Protein AF-A0A8J7JZR2-F1 (afdb_monomer)

Structure (mmCIF, N/CA/C/O backbone):
data_AF-A0A8J7JZR2-F1
#
_entry.id   AF-A0A8J7JZR2-F1
#
loop_
_atom_site.group_PDB
_atom_site.id
_atom_site.type_symbol
_atom_site.label_atom_id
_atom_site.label_alt_id
_atom_site.label_comp_id
_atom_site.label_asym_id
_atom_site.label_entity_id
_atom_site.label_seq_id
_atom_site.pdbx_PDB_ins_code
_atom_site.Cartn_x
_atom_site.Cartn_y
_atom_site.Cartn_z
_atom_site.occupancy
_atom_site.B_iso_or_equiv
_atom_site.auth_seq_id
_atom_site.auth_comp_id
_atom_site.auth_asym_id
_atom_site.auth_atom_id
_atom_site.pdbx_PDB_model_num
ATOM 1 N N . MET A 1 1 ? -11.234 -4.033 -10.566 1.00 88.25 1 MET A N 1
ATOM 2 C CA . MET A 1 1 ? -11.340 -2.777 -11.343 1.00 88.25 1 MET A CA 1
ATOM 3 C C . MET A 1 1 ? -9.993 -2.448 -11.965 1.00 88.25 1 MET A C 1
ATOM 5 O O . MET A 1 1 ? -9.024 -3.111 -11.609 1.00 88.25 1 MET A O 1
ATOM 9 N N . ALA A 1 2 ? -9.945 -1.482 -12.885 1.00 89.69 2 ALA A N 1
ATOM 10 C CA . ALA A 1 2 ? -8.703 -0.967 -13.452 1.00 89.69 2 ALA A CA 1
ATOM 11 C C . ALA A 1 2 ? -8.619 0.549 -13.237 1.00 89.69 2 ALA A C 1
ATOM 13 O O . ALA A 1 2 ? -9.636 1.226 -13.384 1.00 89.69 2 ALA A O 1
ATOM 14 N N . LEU A 1 3 ? -7.435 1.037 -12.875 1.00 89.75 3 LEU A N 1
ATOM 15 C CA . LEU A 1 3 ? -7.127 2.439 -12.586 1.00 89.75 3 LEU A CA 1
ATOM 16 C C . LEU A 1 3 ? -5.833 2.816 -13.311 1.00 89.75 3 LEU A C 1
ATOM 18 O O . LEU A 1 3 ? -4.966 1.962 -13.494 1.00 89.75 3 LEU A O 1
ATOM 22 N N . THR A 1 4 ? -5.704 4.071 -13.721 1.00 90.94 4 THR A N 1
ATOM 23 C CA . THR A 1 4 ? -4.467 4.623 -14.284 1.00 90.94 4 THR A CA 1
ATOM 24 C C . THR A 1 4 ? -4.113 5.859 -13.477 1.00 90.94 4 THR A C 1
ATOM 26 O O . THR A 1 4 ? -5.012 6.631 -13.163 1.00 90.94 4 THR A O 1
ATOM 29 N N . GLY A 1 5 ? -2.835 6.037 -13.159 1.00 91.50 5 GLY A N 1
ATOM 30 C CA . GLY A 1 5 ? -2.363 7.201 -12.412 1.00 91.50 5 GLY A CA 1
ATOM 31 C C . GLY A 1 5 ? -0.845 7.242 -12.304 1.00 91.50 5 GLY A C 1
ATOM 32 O O . GLY A 1 5 ? -0.153 6.334 -12.793 1.00 91.50 5 GLY A O 1
ATOM 33 N N . GLU A 1 6 ? -0.331 8.292 -11.680 1.00 93.50 6 GLU A N 1
ATOM 34 C CA . GLU A 1 6 ? 1.096 8.490 -11.434 1.00 93.50 6 GLU A CA 1
ATOM 35 C C . GLU A 1 6 ? 1.496 7.940 -10.066 1.00 93.50 6 GLU A C 1
ATOM 37 O O . GLU A 1 6 ? 0.805 8.120 -9.069 1.00 93.50 6 GLU A O 1
ATOM 42 N N . ILE A 1 7 ? 2.611 7.208 -10.011 1.00 94.88 7 ILE A N 1
ATOM 43 C CA . ILE A 1 7 ? 3.109 6.679 -8.739 1.00 94.88 7 ILE A CA 1
ATOM 44 C C . ILE A 1 7 ? 3.778 7.784 -7.927 1.00 94.88 7 ILE A C 1
ATOM 46 O O . ILE A 1 7 ? 4.761 8.378 -8.380 1.00 94.88 7 ILE A O 1
ATOM 50 N N . GLU A 1 8 ? 3.351 7.917 -6.676 1.00 94.56 8 GLU A N 1
ATOM 51 C CA . GLU A 1 8 ? 3.923 8.818 -5.682 1.00 94.56 8 GLU A CA 1
ATOM 52 C C . GLU A 1 8 ? 4.269 8.100 -4.361 1.00 94.56 8 GLU A C 1
ATOM 54 O O . GLU A 1 8 ? 4.003 6.908 -4.162 1.00 94.56 8 GLU A O 1
ATOM 59 N N . ASN A 1 9 ? 4.955 8.817 -3.463 1.00 94.00 9 ASN A N 1
ATOM 60 C CA . ASN A 1 9 ? 5.207 8.441 -2.062 1.00 94.00 9 ASN A CA 1
ATOM 61 C C . ASN A 1 9 ? 5.652 6.979 -1.831 1.00 94.00 9 ASN A C 1
ATOM 63 O O . ASN A 1 9 ? 5.234 6.313 -0.879 1.00 94.00 9 ASN A O 1
ATOM 67 N N . ILE A 1 10 ? 6.542 6.465 -2.688 1.00 95.69 10 ILE A N 1
ATOM 68 C CA . ILE A 1 10 ? 6.998 5.069 -2.644 1.00 95.69 10 ILE A CA 1
ATOM 69 C C . ILE A 1 10 ? 7.716 4.777 -1.322 1.00 95.69 10 ILE A C 1
ATOM 71 O O . ILE A 1 10 ? 8.843 5.220 -1.092 1.00 95.69 10 ILE A O 1
ATOM 75 N N . LYS A 1 11 ? 7.111 3.938 -0.477 1.00 92.62 11 LYS A N 1
ATOM 76 C CA . LYS A 1 11 ? 7.779 3.371 0.705 1.00 92.62 11 LYS A CA 1
ATOM 77 C C . LYS A 1 11 ? 8.623 2.164 0.315 1.00 92.62 11 LYS A C 1
ATOM 79 O O . LYS A 1 11 ? 9.736 1.991 0.805 1.00 92.62 11 LYS A O 1
ATOM 84 N N . ASN A 1 12 ? 8.080 1.304 -0.546 1.00 91.75 12 ASN A N 1
ATOM 85 C CA . ASN A 1 12 ? 8.749 0.140 -1.133 1.00 91.75 12 ASN A CA 1
ATOM 86 C C . ASN A 1 12 ? 7.920 -0.390 -2.329 1.00 91.75 12 ASN A C 1
ATOM 88 O O . ASN A 1 12 ? 6.796 0.060 -2.531 1.00 91.75 12 ASN A O 1
ATOM 92 N N . PRO A 1 13 ? 8.396 -1.385 -3.106 1.00 91.56 13 PRO A N 1
ATOM 93 C CA . PRO A 1 13 ? 7.649 -1.894 -4.265 1.00 91.56 13 PRO A CA 1
ATOM 94 C C . PRO A 1 13 ? 6.250 -2.469 -3.972 1.00 91.56 13 PRO A C 1
ATOM 96 O O . PRO A 1 13 ? 5.477 -2.691 -4.905 1.00 91.56 13 PRO A O 1
ATOM 99 N N . LYS A 1 14 ? 5.926 -2.742 -2.700 1.00 93.88 14 LYS A N 1
ATOM 100 C CA . LYS A 1 14 ? 4.610 -3.214 -2.250 1.00 93.88 14 LYS A CA 1
ATOM 101 C C . LYS A 1 14 ? 3.699 -2.103 -1.730 1.00 93.88 14 LYS A C 1
ATOM 103 O O . LYS A 1 14 ? 2.556 -2.408 -1.412 1.00 93.88 14 LYS A O 1
ATOM 108 N N . MET A 1 15 ? 4.195 -0.876 -1.570 1.00 95.00 15 MET A N 1
ATOM 109 C CA . MET A 1 15 ? 3.468 0.205 -0.907 1.00 95.00 15 MET A CA 1
ATOM 110 C C . MET A 1 15 ? 3.888 1.571 -1.448 1.00 95.00 15 MET A C 1
ATOM 112 O O . MET A 1 15 ? 5.029 2.005 -1.259 1.00 95.00 15 MET A O 1
ATOM 116 N N . PHE A 1 16 ? 2.945 2.229 -2.104 1.00 96.31 16 PHE A N 1
ATOM 117 C CA . PHE A 1 16 ? 3.076 3.542 -2.729 1.00 96.31 16 PHE A CA 1
ATOM 118 C C . PHE A 1 16 ? 1.693 4.194 -2.798 1.00 96.31 16 PHE A C 1
ATOM 120 O O . PHE A 1 16 ? 0.691 3.521 -2.535 1.00 96.31 16 PHE A O 1
ATOM 127 N N . THR A 1 17 ? 1.635 5.475 -3.140 1.00 95.69 17 THR A N 1
ATOM 128 C CA . THR A 1 17 ? 0.374 6.130 -3.485 1.00 95.69 17 THR A CA 1
ATOM 129 C C . THR A 1 17 ? 0.243 6.278 -4.992 1.00 95.69 17 THR A C 1
ATOM 131 O O . THR A 1 17 ? 1.228 6.204 -5.734 1.00 95.69 17 THR A O 1
ATOM 134 N N . LEU A 1 18 ? -0.995 6.395 -5.448 1.00 93.88 18 LEU A N 1
ATOM 135 C CA . LEU A 1 18 ? -1.333 6.704 -6.822 1.00 93.88 18 LEU A CA 1
ATOM 136 C C . LEU A 1 18 ? -2.031 8.059 -6.827 1.00 93.88 18 LEU A C 1
ATOM 138 O O . LEU A 1 18 ? -3.101 8.179 -6.227 1.00 93.88 18 LEU A O 1
ATOM 142 N N . ASP A 1 19 ? -1.421 9.033 -7.490 1.00 91.50 19 ASP A N 1
ATOM 143 C CA . ASP A 1 19 ? -2.118 10.250 -7.882 1.00 91.50 19 ASP A CA 1
ATOM 144 C C . ASP A 1 19 ? -3.012 9.900 -9.078 1.00 91.50 19 ASP A C 1
ATOM 146 O O . ASP A 1 19 ? -2.557 9.363 -10.099 1.00 91.50 19 ASP A O 1
ATOM 150 N N . GLU A 1 20 ? -4.313 10.086 -8.896 1.00 78.12 20 GLU A N 1
ATOM 151 C CA . GLU A 1 20 ? -5.336 9.741 -9.872 1.00 78.12 20 GLU A CA 1
ATOM 152 C C . GLU A 1 20 ? -5.899 11.020 -10.461 1.00 78.12 20 GLU A C 1
ATOM 154 O O . GLU A 1 20 ? -6.505 11.806 -9.743 1.00 78.12 20 GLU A O 1
ATOM 159 N N . ASP A 1 21 ? -5.803 11.169 -11.781 1.00 66.31 21 ASP A N 1
ATOM 160 C CA . ASP A 1 21 ? -6.185 12.426 -12.424 1.00 66.31 21 ASP A CA 1
ATOM 161 C C . ASP A 1 21 ? -7.646 12.853 -12.160 1.00 66.31 21 ASP A C 1
ATOM 163 O O . ASP A 1 21 ? -7.908 14.044 -12.235 1.00 66.31 21 ASP A O 1
ATOM 167 N N . ASP A 1 22 ? -8.601 11.947 -11.856 1.00 58.50 22 ASP A N 1
ATOM 168 C CA . ASP A 1 22 ? -10.032 12.327 -11.764 1.00 58.50 22 ASP A CA 1
ATOM 169 C C . ASP A 1 22 ? -11.014 11.319 -11.089 1.00 58.50 22 ASP A C 1
ATOM 171 O O . ASP A 1 22 ? -12.234 11.514 -11.153 1.00 58.50 22 ASP A O 1
ATOM 175 N N . LEU A 1 23 ? -10.575 10.198 -10.487 1.00 60.81 23 LEU A N 1
ATOM 176 C CA . LEU A 1 23 ? -11.498 9.077 -10.176 1.00 60.81 23 LEU A CA 1
ATOM 177 C C . LEU A 1 23 ? -11.986 8.964 -8.722 1.00 60.81 23 LEU A C 1
ATOM 179 O O . LEU A 1 23 ? -13.127 8.532 -8.522 1.00 60.81 23 LEU A O 1
ATOM 183 N N . LEU A 1 24 ? -11.178 9.327 -7.720 1.00 66.19 24 LEU A N 1
ATOM 184 C CA . LEU A 1 24 ? -11.510 9.109 -6.300 1.00 66.19 24 LEU A CA 1
ATOM 185 C C . LEU A 1 24 ? -11.419 10.356 -5.402 1.00 66.19 24 LEU A C 1
ATOM 187 O O . LEU A 1 24 ? -11.764 10.267 -4.224 1.00 66.19 24 LEU A O 1
ATOM 191 N N . GLY A 1 25 ? -11.063 11.519 -5.952 1.00 68.31 25 GLY A N 1
ATOM 192 C CA . GLY A 1 25 ? -10.967 12.790 -5.228 1.00 68.31 25 GLY A CA 1
ATOM 193 C C . GLY A 1 25 ? -9.650 13.509 -5.515 1.00 68.31 25 GLY A C 1
ATOM 194 O O . GLY A 1 25 ? -8.926 13.117 -6.415 1.00 68.31 25 GLY A O 1
ATOM 195 N N . GLU A 1 26 ? -9.354 14.553 -4.738 1.00 71.19 26 GLU A N 1
ATOM 196 C CA . GLU A 1 26 ? -8.083 15.305 -4.810 1.00 71.19 26 GLU A CA 1
ATOM 197 C C . GLU A 1 26 ? -6.948 14.643 -4.004 1.00 71.19 26 GLU A C 1
ATOM 199 O O . GLU A 1 26 ? -5.882 15.228 -3.837 1.00 71.19 26 GLU A O 1
ATOM 204 N N . GLU A 1 27 ? -7.195 13.473 -3.413 1.00 83.25 27 GLU A N 1
ATOM 205 C CA . GLU A 1 27 ? -6.269 12.830 -2.487 1.00 83.25 27 GLU A CA 1
ATOM 206 C C . GLU A 1 27 ? -5.714 11.531 -3.069 1.00 83.25 27 GLU A C 1
ATOM 208 O O . GLU A 1 27 ? -6.467 10.678 -3.539 1.00 83.25 27 GLU A O 1
ATOM 213 N N . ASP A 1 28 ? -4.402 11.365 -2.928 1.00 89.75 28 ASP A N 1
ATOM 214 C CA . ASP A 1 28 ? -3.640 10.156 -3.218 1.00 89.75 28 ASP A CA 1
ATOM 215 C C . ASP A 1 28 ? -4.305 8.862 -2.719 1.00 89.75 28 ASP A C 1
ATOM 217 O O . ASP A 1 28 ? -4.630 8.700 -1.534 1.00 89.75 28 ASP A O 1
ATOM 221 N N . LEU A 1 29 ? -4.414 7.871 -3.606 1.00 93.31 29 LEU A N 1
ATOM 222 C CA . LEU A 1 29 ? -4.887 6.539 -3.245 1.00 93.31 29 LEU A CA 1
ATOM 223 C C . LEU A 1 29 ? -3.731 5.672 -2.741 1.00 93.31 29 LEU A C 1
ATOM 225 O O . LEU A 1 29 ? -2.801 5.365 -3.487 1.00 93.31 29 LEU A O 1
ATOM 229 N N . LEU A 1 30 ? -3.817 5.167 -1.506 1.00 95.56 30 LEU A N 1
ATOM 230 C CA . LEU A 1 30 ? -2.873 4.158 -1.022 1.00 95.56 30 LEU A CA 1
ATOM 231 C C . LEU A 1 30 ? -3.022 2.856 -1.815 1.00 95.56 30 LEU A C 1
ATOM 233 O O . LEU A 1 30 ? -4.102 2.258 -1.874 1.00 95.56 30 LEU A O 1
ATOM 237 N N . VAL A 1 31 ? -1.905 2.362 -2.344 1.00 96.56 31 VAL A N 1
ATOM 238 C CA . VAL A 1 31 ? -1.824 1.089 -3.058 1.00 96.56 31 VAL A CA 1
ATOM 239 C C . VAL A 1 31 ? -0.976 0.098 -2.272 1.00 96.56 31 VAL A C 1
ATOM 241 O O . VAL A 1 31 ? 0.198 0.331 -1.978 1.00 96.56 31 VAL A O 1
ATOM 244 N N . LEU A 1 32 ? -1.558 -1.067 -1.991 1.00 97.25 32 LEU A N 1
ATOM 245 C CA . LEU A 1 32 ? -0.831 -2.252 -1.554 1.00 97.25 32 LEU A CA 1
ATOM 246 C C . LEU A 1 32 ? -0.672 -3.202 -2.737 1.00 97.25 32 LEU A C 1
ATOM 248 O O . LEU A 1 32 ? -1.654 -3.624 -3.338 1.00 97.25 32 LEU A O 1
ATOM 252 N N . ASN A 1 33 ? 0.566 -3.576 -3.043 1.00 96.38 33 ASN A N 1
ATOM 253 C CA . ASN A 1 33 ? 0.933 -4.487 -4.124 1.00 96.38 33 ASN A CA 1
ATOM 254 C C . ASN A 1 33 ? 1.615 -5.734 -3.535 1.00 96.38 33 ASN A C 1
ATOM 256 O O . ASN A 1 33 ? 2.845 -5.786 -3.424 1.00 96.38 33 ASN A O 1
ATOM 260 N N . PRO A 1 34 ? 0.845 -6.747 -3.091 1.00 94.50 34 PRO A N 1
ATOM 261 C CA . PRO A 1 34 ? 1.390 -7.866 -2.323 1.00 94.50 34 PRO A CA 1
ATOM 262 C C . PRO A 1 34 ? 2.430 -8.687 -3.097 1.00 94.50 34 PRO A C 1
ATOM 264 O O . PRO A 1 34 ? 3.356 -9.242 -2.485 1.00 94.50 34 PRO A O 1
ATOM 267 N N . ILE A 1 35 ? 2.291 -8.739 -4.429 1.00 92.88 35 ILE A N 1
ATOM 268 C CA . ILE A 1 35 ? 3.121 -9.517 -5.356 1.00 92.88 35 ILE A CA 1
ATOM 269 C C . ILE A 1 35 ? 3.642 -8.589 -6.474 1.00 92.88 35 ILE A C 1
ATOM 271 O O . ILE A 1 35 ? 3.095 -8.576 -7.577 1.00 92.88 35 ILE A O 1
ATOM 275 N N . PRO A 1 36 ? 4.715 -7.811 -6.228 1.00 93.31 36 PRO A N 1
ATOM 276 C CA . PRO A 1 36 ? 5.266 -6.926 -7.247 1.00 93.31 36 PRO A CA 1
ATOM 277 C C . PRO A 1 36 ? 5.851 -7.707 -8.425 1.00 93.31 36 PRO A C 1
ATOM 279 O O . PRO A 1 36 ? 6.745 -8.533 -8.247 1.00 93.31 36 PRO A O 1
ATOM 282 N N . ALA A 1 37 ? 5.373 -7.409 -9.633 1.00 90.75 37 ALA A N 1
ATOM 283 C CA . ALA A 1 37 ? 5.879 -7.990 -10.880 1.00 90.75 37 ALA A CA 1
ATOM 284 C C . ALA A 1 37 ? 6.963 -7.131 -11.562 1.00 90.75 37 ALA A C 1
ATOM 286 O O . ALA A 1 37 ? 7.624 -7.587 -12.493 1.00 90.75 37 ALA A O 1
ATOM 287 N N . MET A 1 38 ? 7.147 -5.886 -11.114 1.00 91.06 38 MET A N 1
ATOM 288 C CA . MET A 1 38 ? 8.124 -4.937 -11.647 1.00 91.06 38 MET A CA 1
ATOM 289 C C . MET A 1 38 ? 8.567 -3.937 -10.582 1.00 91.06 38 MET A C 1
ATOM 291 O O . MET A 1 38 ? 7.916 -3.787 -9.547 1.00 91.06 38 MET A O 1
ATOM 295 N N . ALA A 1 39 ? 9.671 -3.244 -10.854 1.00 91.62 39 ALA A N 1
ATOM 296 C CA . ALA A 1 39 ? 10.044 -2.059 -10.098 1.00 91.62 39 ALA A CA 1
ATOM 297 C C . ALA A 1 39 ? 9.087 -0.902 -10.418 1.00 91.62 39 ALA A C 1
ATOM 299 O O . ALA A 1 39 ? 8.626 -0.766 -11.553 1.00 91.62 39 ALA A O 1
ATOM 300 N N . VAL A 1 40 ? 8.835 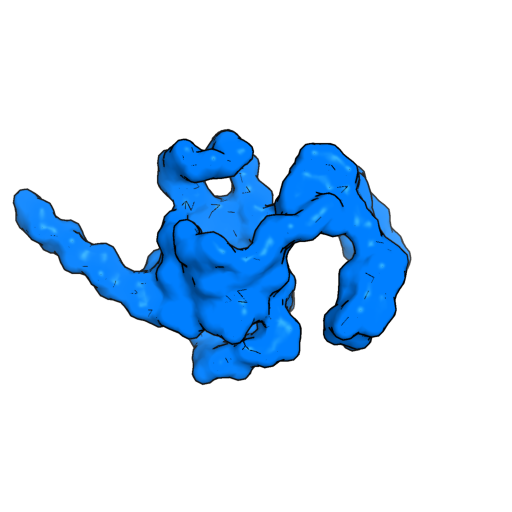-0.072 -9.412 1.00 92.75 40 VAL A N 1
ATOM 301 C CA . VAL A 1 40 ? 8.055 1.161 -9.515 1.00 92.75 40 VAL A CA 1
ATOM 302 C C . VAL A 1 40 ? 8.970 2.347 -9.251 1.00 92.75 40 VAL A C 1
ATOM 304 O O . VAL A 1 40 ? 9.879 2.250 -8.424 1.00 92.75 40 VAL A O 1
ATOM 307 N N . ASN A 1 41 ? 8.750 3.445 -9.967 1.00 94.06 41 ASN A N 1
ATOM 308 C CA . ASN A 1 41 ? 9.520 4.677 -9.831 1.00 94.06 41 ASN A CA 1
ATOM 309 C C . ASN A 1 41 ? 8.567 5.846 -9.608 1.00 94.06 41 ASN A C 1
ATOM 311 O O . ASN A 1 41 ? 7.428 5.808 -10.063 1.00 94.06 41 ASN A O 1
ATOM 315 N N . ASN A 1 42 ? 9.040 6.872 -8.907 1.00 93.31 42 ASN A N 1
ATOM 316 C CA . ASN A 1 42 ? 8.245 8.072 -8.676 1.00 93.31 42 ASN A CA 1
ATOM 317 C C . ASN A 1 42 ? 7.907 8.744 -10.016 1.00 93.31 42 ASN A C 1
ATOM 319 O O . ASN A 1 42 ? 8.745 8.717 -10.922 1.00 93.31 42 ASN A O 1
ATOM 323 N N . GLN A 1 43 ? 6.717 9.336 -10.131 1.00 92.31 43 GLN A N 1
ATOM 324 C CA . GLN A 1 43 ? 6.185 9.961 -11.355 1.00 92.31 43 GLN A CA 1
ATOM 325 C C . GLN A 1 43 ? 6.043 8.988 -12.538 1.00 92.31 43 GLN A C 1
ATOM 327 O O . GLN A 1 43 ? 5.905 9.386 -13.693 1.00 92.31 43 GLN A O 1
ATOM 332 N N . GLN A 1 44 ? 6.125 7.678 -12.288 1.00 92.94 44 GLN A N 1
ATOM 333 C CA . GLN A 1 44 ? 5.871 6.686 -13.319 1.00 92.94 44 GLN A CA 1
ATOM 334 C C . GLN A 1 44 ? 4.364 6.509 -13.466 1.00 92.94 44 GLN A C 1
ATOM 336 O O . GLN A 1 44 ? 3.716 5.997 -12.555 1.00 92.94 44 GLN A O 1
ATOM 341 N N . THR A 1 45 ? 3.820 6.823 -14.638 1.00 93.25 45 THR A N 1
ATOM 342 C CA . THR A 1 45 ? 2.428 6.488 -14.944 1.00 93.25 45 THR A CA 1
ATOM 343 C C . THR A 1 45 ? 2.260 4.975 -15.097 1.00 93.25 45 THR A C 1
ATOM 345 O O . THR A 1 45 ? 2.995 4.304 -15.838 1.00 93.25 45 THR A O 1
ATOM 348 N N . VAL A 1 46 ? 1.269 4.411 -14.413 1.00 93.94 46 VAL A N 1
ATOM 349 C CA . VAL A 1 46 ? 0.961 2.977 -14.433 1.00 93.94 46 VAL A CA 1
ATOM 350 C C . VAL A 1 46 ? -0.520 2.721 -14.636 1.00 93.94 46 VAL A C 1
ATOM 352 O O . VAL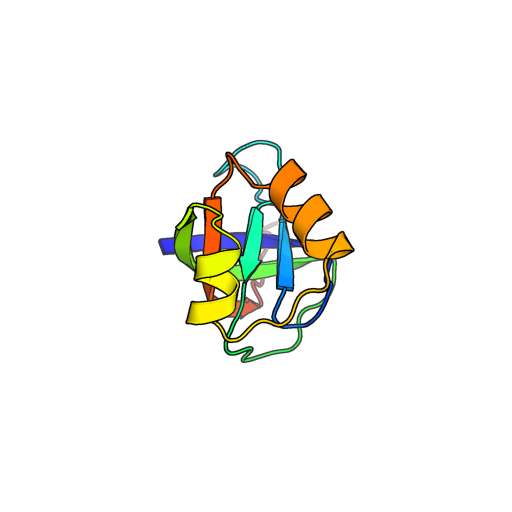 A 1 46 ? -1.359 3.545 -14.295 1.00 93.94 46 VAL A O 1
ATOM 355 N N . ALA A 1 47 ? -0.831 1.549 -15.183 1.00 93.44 47 ALA A N 1
ATOM 356 C CA . ALA A 1 47 ? -2.166 0.976 -15.138 1.00 93.44 47 ALA A CA 1
ATOM 357 C C . ALA A 1 47 ? -2.182 -0.149 -14.097 1.00 93.44 47 ALA A C 1
ATOM 359 O O . ALA A 1 47 ? -1.329 -1.041 -14.106 1.00 93.44 47 ALA A O 1
ATOM 360 N N . LEU A 1 48 ? -3.158 -0.110 -13.202 1.00 93.31 48 LEU A N 1
ATOM 361 C CA . LEU A 1 48 ? -3.324 -1.019 -12.080 1.00 93.31 48 LEU A CA 1
ATOM 362 C C . LEU A 1 48 ? -4.617 -1.803 -12.240 1.00 93.31 48 LEU A C 1
ATOM 364 O O . LEU A 1 48 ? -5.642 -1.258 -12.637 1.00 93.31 48 LEU A O 1
ATOM 368 N N . THR A 1 49 ? -4.584 -3.080 -11.882 1.00 95.50 49 THR A N 1
ATOM 369 C CA . THR A 1 49 ? -5.793 -3.885 -11.663 1.00 95.50 49 THR A CA 1
ATOM 370 C C . THR A 1 49 ? -5.849 -4.311 -10.211 1.00 95.50 49 THR A C 1
ATOM 372 O O . THR A 1 49 ? -4.802 -4.557 -9.614 1.00 95.50 49 THR A O 1
ATOM 375 N N . GLY A 1 50 ? -7.047 -4.372 -9.636 1.00 95.69 50 GLY A N 1
ATOM 376 C CA . GLY A 1 50 ? -7.200 -4.707 -8.225 1.00 95.69 50 GLY A CA 1
ATOM 377 C C . GLY A 1 50 ? -8.609 -4.532 -7.680 1.00 95.69 50 GLY A C 1
ATOM 378 O O . GLY A 1 50 ? -9.586 -4.403 -8.433 1.00 95.69 50 GLY A O 1
ATOM 379 N N . VAL A 1 51 ? -8.706 -4.489 -6.355 1.00 95.81 51 VAL A N 1
ATOM 380 C CA . VAL A 1 51 ? -9.953 -4.264 -5.614 1.00 95.81 51 VAL A CA 1
ATOM 381 C C . VAL A 1 51 ? -9.769 -3.180 -4.557 1.00 95.81 51 VAL A C 1
ATOM 383 O O . VAL A 1 51 ? -8.765 -3.166 -3.848 1.00 95.81 51 VAL A O 1
ATOM 386 N N . LEU A 1 52 ? -10.752 -2.285 -4.436 1.00 94.88 52 LEU A N 1
ATOM 387 C CA . LEU A 1 52 ? -10.812 -1.341 -3.323 1.00 94.88 52 LEU A CA 1
ATOM 388 C C . LEU A 1 52 ? -11.326 -2.050 -2.072 1.00 94.88 52 LEU A C 1
ATOM 390 O O . LEU A 1 52 ? -12.281 -2.831 -2.131 1.00 94.88 52 LEU A O 1
ATOM 394 N N . ARG A 1 53 ? -10.713 -1.746 -0.933 1.00 95.38 53 ARG A N 1
ATOM 395 C CA . ARG A 1 53 ? -11.139 -2.208 0.388 1.00 95.38 53 ARG A CA 1
ATOM 396 C C . ARG A 1 53 ? -11.183 -1.050 1.380 1.00 95.38 53 ARG A C 1
ATOM 398 O O . ARG A 1 53 ? -10.420 -0.104 1.218 1.00 95.38 53 ARG A O 1
ATOM 405 N N . PRO A 1 54 ? -12.008 -1.136 2.435 1.00 95.50 54 PRO A N 1
ATOM 406 C CA . PRO A 1 54 ? -11.856 -0.266 3.594 1.00 95.50 54 PRO A CA 1
ATOM 407 C C . PRO A 1 54 ? -10.456 -0.403 4.199 1.00 95.50 54 PRO A C 1
ATOM 409 O O . PRO A 1 54 ? -9.915 -1.513 4.270 1.00 95.50 54 PRO A O 1
ATOM 412 N N . PHE A 1 55 ? -9.888 0.704 4.670 1.00 95.62 55 PHE A N 1
ATOM 413 C CA . PHE A 1 55 ? -8.624 0.678 5.389 1.00 95.62 55 PHE A CA 1
ATOM 414 C C . PHE A 1 55 ? -8.831 0.203 6.836 1.00 95.62 55 PHE A C 1
ATOM 416 O O . PHE A 1 55 ? -9.217 0.962 7.721 1.00 95.62 55 PHE A O 1
ATOM 423 N N . ILE A 1 56 ? -8.582 -1.085 7.079 1.00 95.94 56 ILE A N 1
ATOM 424 C CA . ILE A 1 56 ? -8.597 -1.686 8.419 1.00 95.94 56 ILE A CA 1
ATOM 425 C C . ILE A 1 56 ? -7.223 -2.313 8.654 1.00 95.94 56 ILE A C 1
ATOM 427 O O . ILE A 1 56 ? -6.960 -3.421 8.184 1.00 95.94 56 ILE A O 1
ATOM 431 N N . VAL A 1 57 ? -6.335 -1.607 9.367 1.00 93.75 57 VAL A N 1
ATOM 432 C CA . VAL A 1 57 ? -4.915 -1.991 9.532 1.00 93.75 57 VAL A CA 1
ATOM 433 C C . VAL A 1 57 ? -4.752 -3.443 9.950 1.00 93.75 57 VAL A C 1
ATOM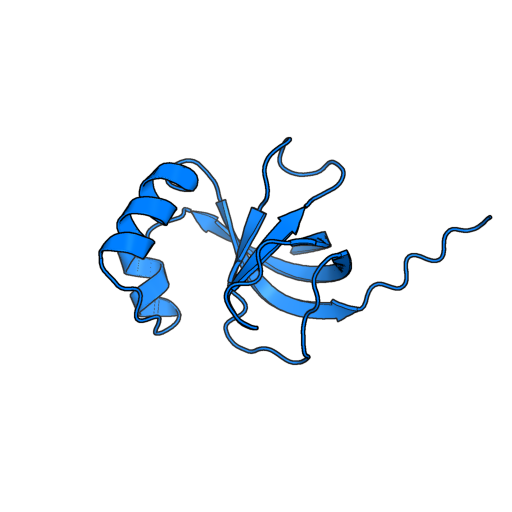 435 O O . VAL A 1 57 ? -3.990 -4.184 9.337 1.00 93.75 57 VAL A O 1
ATOM 438 N N . THR A 1 58 ? -5.498 -3.871 10.966 1.00 93.94 58 THR A N 1
ATOM 439 C CA . THR A 1 58 ? -5.379 -5.225 11.519 1.00 93.94 58 THR A CA 1
ATOM 440 C C . THR A 1 58 ? -5.768 -6.315 10.519 1.00 93.94 58 THR A C 1
ATOM 442 O O . THR A 1 58 ? -5.180 -7.398 10.540 1.00 93.94 58 THR A O 1
ATOM 445 N N . GLU A 1 59 ? -6.715 -6.046 9.617 1.00 96.00 59 GLU A N 1
ATOM 446 C CA . GLU A 1 59 ? -7.062 -6.962 8.529 1.00 96.00 59 GLU A CA 1
ATOM 447 C C . GLU A 1 59 ? -5.995 -6.955 7.436 1.00 96.00 59 GLU A C 1
ATOM 449 O O . GLU A 1 59 ? -5.561 -8.021 7.007 1.00 96.00 59 GLU A O 1
ATOM 454 N N . LEU A 1 60 ? -5.529 -5.776 7.017 1.00 95.38 60 LEU A N 1
ATOM 455 C CA . LEU A 1 60 ? -4.518 -5.642 5.965 1.00 95.38 60 LEU A CA 1
ATOM 456 C C . LEU A 1 60 ? -3.189 -6.298 6.365 1.00 95.38 60 LEU A C 1
ATOM 458 O O . LEU A 1 60 ? -2.603 -7.039 5.572 1.00 95.38 60 LEU A O 1
ATOM 462 N N . GLU A 1 61 ? -2.735 -6.093 7.603 1.00 93.81 61 GLU A N 1
ATOM 463 C CA . GLU A 1 61 ? -1.527 -6.742 8.121 1.00 93.81 61 GLU A CA 1
ATOM 464 C C . GLU A 1 61 ? -1.654 -8.263 8.116 1.00 93.81 61 GLU A C 1
ATOM 466 O O . GLU A 1 61 ? -0.725 -8.963 7.707 1.00 93.81 61 GLU A O 1
ATOM 471 N N . LYS A 1 62 ? -2.813 -8.783 8.523 1.00 95.38 62 LYS A N 1
ATOM 472 C CA . LYS A 1 62 ? -3.077 -10.222 8.553 1.00 95.38 62 LYS A CA 1
ATOM 473 C C . LYS A 1 62 ? -3.146 -10.817 7.147 1.00 95.38 62 LYS A C 1
ATOM 475 O O . LYS A 1 62 ? -2.479 -11.818 6.879 1.00 95.38 62 LYS A O 1
ATOM 480 N N . ASP A 1 63 ? -3.945 -10.222 6.270 1.00 95.50 63 ASP A N 1
ATOM 481 C CA . ASP A 1 63 ? -4.252 -10.762 4.945 1.00 95.50 63 ASP A CA 1
ATOM 482 C C . ASP A 1 63 ? -3.025 -10.725 4.025 1.00 95.50 63 ASP A C 1
ATOM 484 O O . ASP A 1 63 ? -2.778 -11.672 3.274 1.00 95.50 63 ASP A O 1
ATOM 488 N N . TYR A 1 64 ? -2.207 -9.672 4.133 1.00 91.75 64 TYR A N 1
ATOM 489 C CA . TYR A 1 64 ? -1.039 -9.454 3.271 1.00 91.75 64 TYR A CA 1
ATOM 490 C C . TYR A 1 64 ? 0.304 -9.654 3.980 1.00 91.75 64 TYR A C 1
ATOM 492 O O . TYR A 1 64 ? 1.355 -9.426 3.377 1.00 91.75 64 TYR A O 1
ATOM 500 N N . LYS A 1 65 ? 0.285 -10.149 5.226 1.00 91.25 65 LYS A N 1
ATOM 501 C CA . LYS A 1 65 ? 1.473 -10.452 6.047 1.00 91.25 65 LYS A CA 1
ATOM 502 C C . LYS A 1 65 ? 2.413 -9.250 6.179 1.00 91.25 65 LYS A C 1
ATOM 504 O O . LYS A 1 65 ? 3.628 -9.383 6.023 1.00 91.25 65 LYS A O 1
ATOM 509 N N . LEU A 1 66 ? 1.835 -8.078 6.420 1.00 89.62 66 LEU A N 1
ATOM 510 C CA . LEU A 1 66 ? 2.574 -6.833 6.613 1.00 89.62 66 LEU A CA 1
ATOM 511 C C . LEU A 1 66 ? 3.022 -6.740 8.072 1.00 89.62 66 LEU A C 1
ATOM 513 O O . LEU A 1 66 ? 2.367 -7.255 8.976 1.00 89.62 66 LEU A O 1
ATOM 517 N N . THR A 1 67 ? 4.160 -6.092 8.291 1.00 90.25 67 THR A N 1
ATOM 518 C CA . THR A 1 67 ? 4.725 -5.871 9.625 1.00 90.25 67 THR A CA 1
ATOM 519 C C . THR A 1 67 ? 5.056 -4.394 9.768 1.00 90.25 67 THR A C 1
ATOM 521 O O . THR A 1 67 ? 6.226 -4.011 9.692 1.00 90.25 67 THR A O 1
ATOM 524 N N . TRP A 1 68 ? 4.029 -3.555 9.886 1.00 92.06 68 TRP A N 1
ATOM 525 C CA . TRP A 1 68 ? 4.228 -2.125 10.105 1.00 92.06 68 TRP A CA 1
ATOM 526 C C . TRP A 1 68 ? 4.567 -1.871 11.574 1.00 92.06 68 TRP A C 1
ATOM 528 O O . TRP A 1 68 ? 4.109 -2.588 12.468 1.00 92.06 68 TRP A O 1
ATOM 538 N N . ASP A 1 69 ? 5.411 -0.878 11.837 1.00 94.62 69 ASP A N 1
ATOM 539 C CA . ASP A 1 69 ? 5.666 -0.435 13.205 1.00 94.62 69 ASP A CA 1
ATOM 540 C C . ASP A 1 69 ? 4.503 0.424 13.729 1.00 94.62 69 ASP A C 1
ATOM 542 O O . ASP A 1 69 ? 3.573 0.763 12.999 1.00 94.62 69 ASP A O 1
ATOM 546 N N . ALA A 1 70 ? 4.516 0.728 15.028 1.00 95.56 70 ALA A N 1
ATOM 547 C CA . ALA A 1 70 ? 3.420 1.455 15.664 1.00 95.56 70 ALA A CA 1
ATOM 548 C C . ALA A 1 70 ? 3.238 2.876 15.106 1.00 95.56 70 ALA A C 1
ATOM 550 O O . ALA A 1 70 ? 2.104 3.330 14.995 1.00 95.56 70 ALA A O 1
ATOM 551 N N . GLN A 1 71 ? 4.334 3.547 14.736 1.00 95.81 71 GLN A N 1
ATOM 552 C CA . GLN A 1 71 ? 4.284 4.916 14.235 1.00 95.81 71 GLN A CA 1
ATOM 553 C C . GLN A 1 71 ? 3.635 4.955 12.847 1.00 95.81 71 GLN A C 1
ATOM 555 O O . GLN A 1 71 ? 2.700 5.718 12.629 1.00 95.81 71 GLN A O 1
ATOM 560 N N . LEU A 1 72 ? 4.067 4.082 11.933 1.00 92.31 72 LEU A N 1
ATOM 561 C CA . LEU A 1 72 ? 3.490 4.003 10.593 1.00 92.31 72 LEU A CA 1
ATOM 562 C C . LEU A 1 72 ? 2.004 3.624 10.634 1.00 92.31 72 LEU A C 1
ATOM 564 O O . LEU A 1 72 ? 1.223 4.120 9.829 1.00 92.31 72 LEU A O 1
ATOM 568 N N . LYS A 1 73 ? 1.587 2.759 11.567 1.00 94.69 73 LYS A N 1
ATOM 569 C CA . LYS A 1 73 ? 0.162 2.428 11.731 1.00 94.69 73 LYS A CA 1
ATOM 570 C C . LYS A 1 73 ? -0.661 3.647 12.113 1.00 94.69 73 LYS A C 1
ATOM 572 O O . LYS A 1 73 ? -1.699 3.863 11.505 1.00 94.69 73 LYS A O 1
ATOM 577 N N . GLU A 1 74 ? -0.199 4.428 13.086 1.00 96.00 74 GLU A N 1
ATOM 578 C CA . GLU A 1 74 ? -0.899 5.637 13.527 1.00 96.00 74 GLU A CA 1
ATOM 579 C C . GLU A 1 74 ? -1.018 6.658 12.388 1.00 96.00 74 GLU A C 1
ATOM 581 O O . GLU A 1 74 ? -2.106 7.178 12.148 1.00 96.00 74 GLU A O 1
ATOM 586 N N . GLU A 1 75 ? 0.065 6.880 11.635 1.00 94.12 75 GLU A N 1
ATOM 587 C CA . GLU A 1 75 ? 0.068 7.751 10.452 1.00 94.12 75 GLU A CA 1
ATOM 588 C C . GLU A 1 75 ? -0.973 7.291 9.416 1.00 94.12 75 GLU A C 1
ATOM 590 O O . GLU A 1 75 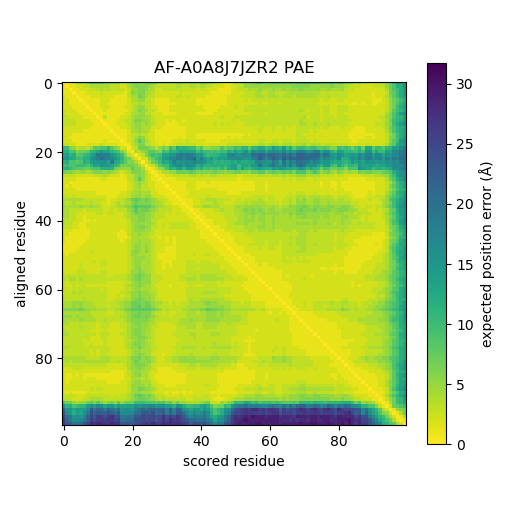? -1.832 8.073 9.007 1.00 94.12 75 GLU A O 1
ATOM 595 N N . LEU A 1 76 ? -0.964 6.005 9.048 1.00 93.56 76 LEU A N 1
ATOM 596 C CA . LEU A 1 76 ? -1.888 5.475 8.044 1.00 93.56 76 LEU A CA 1
ATOM 597 C C . LEU A 1 76 ? -3.343 5.428 8.531 1.00 93.56 76 LEU A C 1
ATOM 599 O O . LEU A 1 76 ? -4.255 5.648 7.741 1.00 93.56 76 LEU A O 1
ATOM 603 N N . GLU A 1 77 ? -3.597 5.138 9.808 1.00 94.69 77 GLU A N 1
ATOM 604 C CA . GLU A 1 77 ? -4.953 5.178 10.369 1.00 94.69 77 GLU A CA 1
ATOM 605 C C . GLU A 1 77 ? -5.512 6.596 10.364 1.00 94.69 77 GLU A C 1
ATOM 607 O O . GLU A 1 77 ? -6.677 6.784 10.027 1.00 94.69 77 GLU A O 1
ATOM 612 N N . LEU A 1 78 ? -4.709 7.605 10.698 1.00 94.69 78 LEU A N 1
ATOM 613 C CA . LEU A 1 78 ? -5.155 8.996 10.638 1.00 94.69 78 LEU A CA 1
ATOM 614 C C . LEU A 1 78 ? -5.474 9.430 9.206 1.00 94.69 78 LEU A C 1
ATOM 616 O O . LEU A 1 78 ? -6.479 10.103 8.986 1.00 94.69 78 LEU A O 1
ATOM 620 N N . GLU A 1 79 ? -4.644 9.031 8.245 1.00 92.06 79 GLU A N 1
ATOM 621 C CA . GLU A 1 79 ? -4.765 9.467 6.855 1.00 92.06 79 GLU A CA 1
ATOM 622 C C . GLU A 1 79 ? -5.836 8.695 6.068 1.00 92.06 79 GLU A C 1
ATOM 624 O O . GLU A 1 79 ? -6.565 9.296 5.280 1.00 92.06 79 GLU A O 1
ATOM 629 N N . TYR A 1 80 ? -5.983 7.385 6.299 1.00 92.81 80 TYR A N 1
ATOM 630 C CA . TYR A 1 80 ? -6.801 6.502 5.456 1.00 92.81 80 TYR A CA 1
ATOM 631 C C . TYR A 1 80 ? -8.032 5.899 6.143 1.00 92.81 80 TYR A C 1
ATOM 633 O O . TYR A 1 80 ? -8.778 5.182 5.486 1.00 92.81 80 TYR A O 1
ATOM 641 N N . LYS A 1 81 ? -8.327 6.183 7.421 1.00 90.62 81 LYS A N 1
ATOM 642 C CA . LYS A 1 81 ? -9.479 5.583 8.142 1.00 90.62 81 LYS A CA 1
ATOM 643 C C . LYS A 1 81 ? -10.830 5.706 7.425 1.00 90.62 81 LYS A C 1
ATOM 645 O O . LYS A 1 81 ? -11.675 4.826 7.584 1.00 90.62 81 LYS A O 1
ATOM 650 N N . GLU A 1 82 ? -11.053 6.782 6.677 1.00 90.81 82 GLU A N 1
ATOM 651 C CA . GLU A 1 82 ? -12.299 7.016 5.925 1.00 90.81 82 GLU A CA 1
ATOM 652 C C . GLU A 1 82 ? -12.126 6.843 4.408 1.00 90.81 82 GLU A C 1
ATOM 654 O O . GLU A 1 82 ? -13.080 7.017 3.650 1.00 90.81 82 GLU A O 1
ATOM 659 N N . LYS A 1 83 ? -10.927 6.453 3.965 1.00 90.88 83 LYS A N 1
ATOM 660 C CA . LYS A 1 83 ? -10.561 6.299 2.557 1.00 90.88 83 LYS A CA 1
ATOM 661 C C . LYS A 1 83 ? -10.424 4.820 2.196 1.00 90.88 83 LYS A C 1
ATOM 663 O O . LYS A 1 83 ? -10.076 3.988 3.042 1.00 90.88 83 LYS A O 1
ATOM 668 N N . PRO A 1 84 ? -10.704 4.443 0.942 1.00 92.94 84 PRO A N 1
ATOM 669 C CA . PRO A 1 84 ? -10.372 3.110 0.479 1.00 92.94 84 PRO A CA 1
ATOM 670 C C . PRO A 1 84 ? -8.854 2.951 0.312 1.00 92.94 84 PRO A C 1
ATOM 672 O O . PRO A 1 84 ? -8.119 3.911 0.109 1.00 92.94 84 PRO A O 1
ATOM 675 N N . VAL A 1 85 ? -8.402 1.701 0.339 1.00 95.00 85 VAL A N 1
ATOM 676 C CA . VAL A 1 85 ? -7.074 1.273 -0.112 1.00 95.00 85 VAL A CA 1
ATOM 677 C C . VAL A 1 85 ? -7.241 0.375 -1.333 1.00 95.00 85 VAL A C 1
ATOM 679 O O . VAL A 1 85 ? -8.137 -0.477 -1.362 1.00 95.00 85 VAL A O 1
ATOM 682 N N . LEU A 1 86 ? -6.386 0.534 -2.341 1.00 96.00 86 LEU A N 1
ATOM 683 C CA . LEU A 1 86 ? -6.336 -0.388 -3.470 1.00 96.00 86 LEU A CA 1
ATOM 684 C C . LEU A 1 86 ? -5.428 -1.565 -3.138 1.00 96.00 86 LEU A C 1
ATOM 686 O O . LEU A 1 86 ? -4.238 -1.402 -2.875 1.00 96.00 86 LEU A O 1
ATOM 690 N N . ILE A 1 87 ? -5.973 -2.771 -3.234 1.00 97.38 87 ILE A N 1
ATOM 691 C CA . ILE A 1 87 ? -5.169 -3.988 -3.282 1.00 97.38 87 ILE A CA 1
ATOM 692 C C . ILE A 1 87 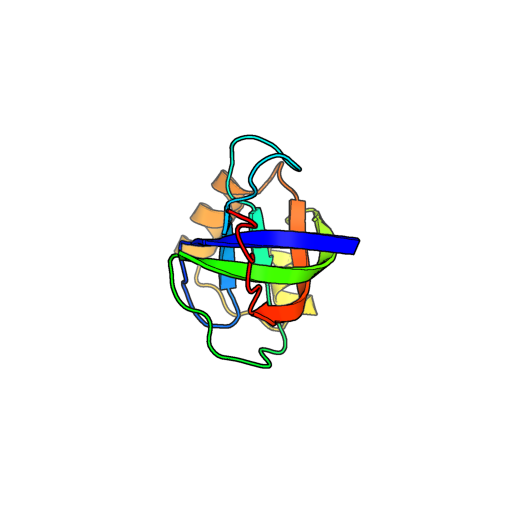? -4.923 -4.314 -4.748 1.00 97.38 87 ILE A C 1
ATOM 694 O O . ILE A 1 87 ? -5.843 -4.729 -5.455 1.00 97.38 87 ILE A O 1
ATOM 698 N N . ALA A 1 88 ? -3.691 -4.109 -5.201 1.00 96.94 88 ALA A N 1
ATOM 699 C CA . ALA A 1 88 ? -3.287 -4.356 -6.572 1.00 96.94 88 ALA A CA 1
ATOM 70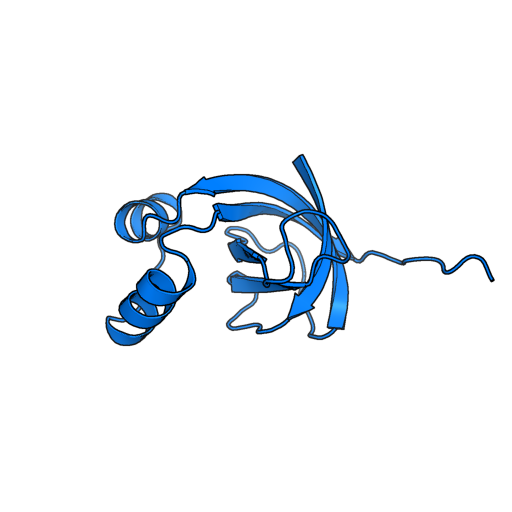0 C C . ALA A 1 88 ? -3.047 -5.853 -6.819 1.00 96.94 88 ALA A C 1
ATOM 702 O O . ALA A 1 88 ? -2.243 -6.495 -6.142 1.00 96.94 88 ALA A O 1
ATOM 703 N N . ASP A 1 89 ? -3.713 -6.377 -7.844 1.00 95.56 89 ASP A N 1
ATOM 704 C CA . ASP A 1 89 ? -3.459 -7.693 -8.427 1.00 95.56 89 ASP A CA 1
ATOM 705 C C . ASP A 1 89 ? -2.305 -7.624 -9.433 1.00 95.56 89 ASP A C 1
ATOM 707 O O . ASP A 1 89 ? -1.492 -8.543 -9.540 1.00 95.56 89 ASP A O 1
ATOM 711 N N . THR A 1 90 ? -2.227 -6.543 -10.216 1.00 94.31 90 THR A N 1
ATOM 712 C CA . THR A 1 90 ? -1.130 -6.323 -11.167 1.00 94.31 90 THR A CA 1
ATOM 713 C C . THR A 1 90 ? -0.908 -4.842 -11.443 1.00 94.31 90 THR A C 1
ATOM 715 O O . THR A 1 90 ? -1.865 -4.074 -11.539 1.00 94.31 90 THR A O 1
ATOM 718 N N . VAL A 1 91 ? 0.364 -4.477 -11.621 1.00 95.19 91 VAL A N 1
ATOM 719 C CA . VAL A 1 91 ? 0.840 -3.152 -12.033 1.00 95.19 91 VAL A CA 1
ATOM 720 C C . VAL A 1 91 ? 1.491 -3.277 -13.406 1.00 95.19 91 VAL A C 1
ATOM 722 O O . VAL A 1 91 ? 2.330 -4.158 -13.595 1.00 95.19 91 VAL A O 1
ATOM 725 N N . TYR A 1 92 ? 1.132 -2.406 -14.344 1.00 92.81 92 TYR A N 1
ATOM 726 C CA . TYR A 1 92 ? 1.711 -2.336 -15.685 1.00 92.81 92 TYR A CA 1
ATOM 727 C C . TYR A 1 92 ? 2.276 -0.938 -15.939 1.00 92.81 92 TYR A C 1
ATOM 729 O O . TYR A 1 92 ? 1.625 0.038 -15.566 1.00 92.81 92 TYR A O 1
ATOM 737 N N . PRO A 1 93 ? 3.433 -0.790 -16.615 1.00 91.25 93 PRO A N 1
ATOM 738 C CA . PRO A 1 93 ? 3.877 0.520 -17.056 1.00 91.25 93 PRO A CA 1
ATOM 739 C C . PRO A 1 93 ? 2.849 1.031 -18.057 1.00 91.25 93 PRO A C 1
ATOM 741 O O . PRO A 1 93 ? 2.581 0.366 -19.063 1.00 91.25 93 PRO A O 1
ATOM 744 N N . SER A 1 94 ? 2.285 2.201 -17.795 1.00 84.81 94 SER A N 1
ATOM 745 C CA . SER A 1 94 ? 1.468 2.872 -18.787 1.00 84.81 94 SER A CA 1
ATOM 746 C C . SER A 1 94 ? 2.404 3.702 -19.647 1.00 84.81 94 SER A C 1
ATOM 748 O O . SER A 1 94 ? 3.158 4.541 -19.157 1.00 84.81 94 SER A O 1
ATOM 750 N N . ARG A 1 95 ? 2.392 3.457 -20.954 1.00 69.12 95 ARG A N 1
ATOM 751 C CA . ARG A 1 95 ? 2.801 4.497 -21.890 1.00 69.12 95 ARG A CA 1
ATOM 752 C C . ARG A 1 95 ? 1.525 5.248 -22.196 1.00 69.12 95 ARG A C 1
ATOM 754 O O . ARG A 1 95 ? 0.767 4.814 -23.058 1.00 69.12 95 ARG A O 1
ATOM 761 N N . VAL A 1 96 ? 1.277 6.343 -21.486 1.00 56.78 96 VAL A N 1
ATOM 762 C CA . VAL A 1 96 ? 0.361 7.338 -22.031 1.00 56.78 96 VAL A CA 1
ATOM 763 C C . VAL A 1 96 ? 1.064 7.866 -23.276 1.00 56.78 96 VAL A C 1
ATOM 765 O O . VAL A 1 96 ? 1.992 8.667 -23.206 1.00 56.78 96 VAL A O 1
ATOM 768 N N . SER A 1 97 ? 0.706 7.314 -24.435 1.00 46.94 97 SER A N 1
ATOM 769 C CA . SER A 1 97 ? 0.921 8.014 -25.688 1.00 46.9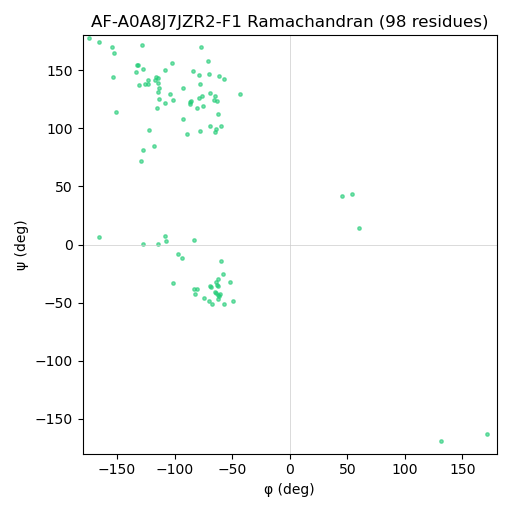4 97 SER A CA 1
ATOM 770 C C . SER A 1 97 ? 0.042 9.245 -25.598 1.00 46.94 97 SER A C 1
ATOM 772 O O . SER A 1 97 ? -1.167 9.152 -25.792 1.00 46.94 97 SER A O 1
ATOM 774 N N . ILE A 1 98 ? 0.648 10.378 -25.254 1.00 48.25 98 ILE A N 1
ATOM 775 C CA . ILE A 1 98 ? 0.067 11.668 -25.592 1.00 48.25 98 ILE A CA 1
ATOM 776 C C . ILE A 1 98 ? -0.020 11.626 -27.117 1.00 48.25 98 ILE A C 1
ATOM 778 O O . ILE A 1 98 ? 1.003 11.631 -27.800 1.00 48.25 98 ILE A O 1
ATOM 782 N N . LEU A 1 99 ? -1.216 11.379 -27.647 1.00 43.34 99 LEU A N 1
ATOM 783 C CA . LEU A 1 99 ? -1.474 11.675 -29.044 1.00 43.34 99 LEU A CA 1
ATOM 784 C C . LEU A 1 99 ? -1.459 13.202 -29.110 1.00 43.34 99 LEU A C 1
ATOM 786 O O . LEU A 1 99 ? -2.388 13.818 -28.600 1.00 43.34 99 LEU A O 1
ATOM 790 N N . ASP A 1 100 ? -0.326 13.709 -29.604 1.00 45.53 100 ASP A N 1
ATOM 791 C CA . ASP A 1 100 ? 0.035 15.078 -30.009 1.00 45.53 100 ASP A CA 1
ATOM 792 C C . ASP A 1 100 ? -0.933 16.227 -29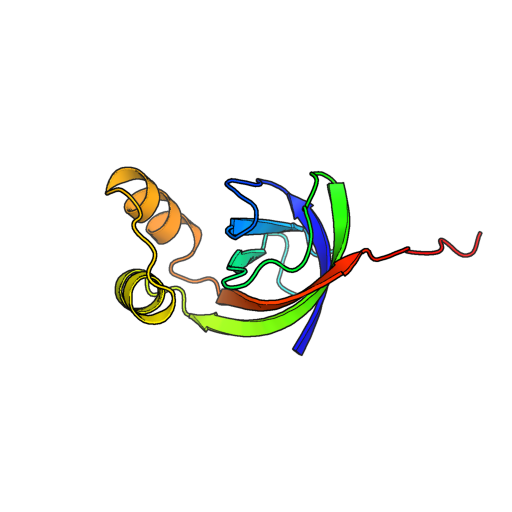.661 1.00 45.53 100 ASP A C 1
ATOM 794 O O . ASP A 1 100 ? -2.067 16.259 -30.195 1.00 45.53 100 ASP A O 1
#

Radius of gyration: 13.38 Å; Cα contacts (8 Å, |Δi|>4): 187; chains: 1; bounding box: 22×26×46 Å

Foldseek 3Di:
DKAKFFWADDPDLQWTWGCGPDDFDRDTAIEGELDRPDDHDGRFIKMFDFDWDQDDPVCCCVVSVDDDDPVVVVVCCVVRNPHIHTYTPYIGGDPPPPPD

Sequence (100 aa):
MALTGEIENIKNPKMFTLDEDDLLGEEDLLVLNPIPAMAVNNQQTVALTGVLRPFIVTELEKDYKLTWDAQLKEELELEYKEKPVLIADTVYPSRVSILD

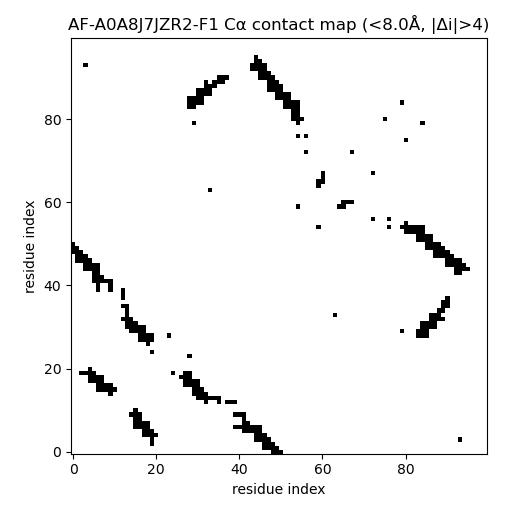Mean predicted aligned error: 4.81 Å

Solvent-accessible surface area (backbone atoms only — not comparable to full-atom values): 5846 Å² total; per-residue (Å²): 93,77,50,60,32,32,29,34,81,70,78,49,72,41,34,30,27,32,44,43,92,78,82,86,55,98,63,66,39,45,35,38,24,86,68,64,88,60,89,78,52,77,73,39,42,30,36,37,31,35,47,77,39,79,50,46,68,75,54,51,29,64,78,64,70,53,83,76,54,74,68,61,47,53,55,48,48,73,74,29,56,90,36,64,29,37,42,39,69,45,75,39,84,43,78,79,73,76,80,125

Nearest PDB structures (foldseek):
  4gop-assembly2_Y  TM=7.650E-01  e=1.800E-03  Mycosarcoma maydis
  1l1o-assembly1_E  TM=7.117E-01  e=2.775E-02  Homo sapiens
  2z6k-assembly1_A  TM=7.458E-01  e=3.760E-02  Homo sapiens
  7azo-assembly1_S12A  TM=6.248E-01  e=1.064E+00  Thermus thermophilus HB8
  2id0-assembly1_A  TM=5.478E-01  e=1.001E+00  Escherichia coli K-12

pLDDT: mean 89.08, std 12.13, range [43.34, 97.38]

Organism: NCBI:txid945769

Secondary structure (DSSP, 8-state):
-EEEEEEEEEEETTEEEEE-SSSS-SS-EEEE-SS--S---TT-EEEEEEEEEE--HHHHHHHHT----HHHHHHHHHHHTTSEEEEEEEEEE-------